Protein AF-A0A3M0XKC3-F1 (afdb_monomer)

Structure (mmCIF, N/CA/C/O backbone):
data_AF-A0A3M0XKC3-F1
#
_entry.id   AF-A0A3M0XKC3-F1
#
loop_
_atom_site.group_PDB
_atom_site.id
_atom_site.type_symbol
_atom_site.label_atom_id
_atom_site.label_alt_id
_atom_site.label_comp_id
_atom_site.label_asym_id
_atom_site.label_entity_id
_atom_site.label_seq_id
_atom_site.pdbx_PDB_ins_code
_atom_site.Cartn_x
_atom_site.Cartn_y
_atom_site.Cartn_z
_atom_site.occupancy
_atom_site.B_iso_or_equiv
_atom_site.auth_seq_id
_atom_site.auth_comp_id
_atom_site.auth_asym_id
_atom_site.auth_atom_id
_atom_site.pdbx_PDB_model_num
ATOM 1 N N . MET A 1 1 ? 33.170 33.808 -5.091 1.00 49.06 1 MET A N 1
ATOM 2 C CA . MET A 1 1 ? 32.191 34.792 -5.600 1.00 49.06 1 MET A CA 1
ATOM 3 C C . MET A 1 1 ? 30.947 34.705 -4.723 1.00 49.06 1 MET A C 1
ATOM 5 O O . MET A 1 1 ? 30.480 33.589 -4.529 1.00 49.06 1 MET A O 1
ATOM 9 N N . PRO A 1 2 ? 30.489 35.807 -4.107 1.00 48.56 2 PRO A N 1
ATOM 10 C CA . PRO A 1 2 ? 29.349 35.804 -3.191 1.00 48.56 2 PRO A CA 1
ATOM 11 C C . PRO A 1 2 ? 28.012 35.839 -3.945 1.00 48.56 2 PRO A C 1
ATOM 13 O O . PRO A 1 2 ? 27.842 36.618 -4.882 1.00 48.56 2 PRO A O 1
ATOM 16 N N . TYR A 1 3 ? 27.069 35.004 -3.508 1.00 40.38 3 TYR A N 1
ATOM 17 C CA . TYR A 1 3 ? 25.675 35.021 -3.946 1.00 40.38 3 TYR A CA 1
ATOM 18 C C . TYR A 1 3 ? 24.959 36.226 -3.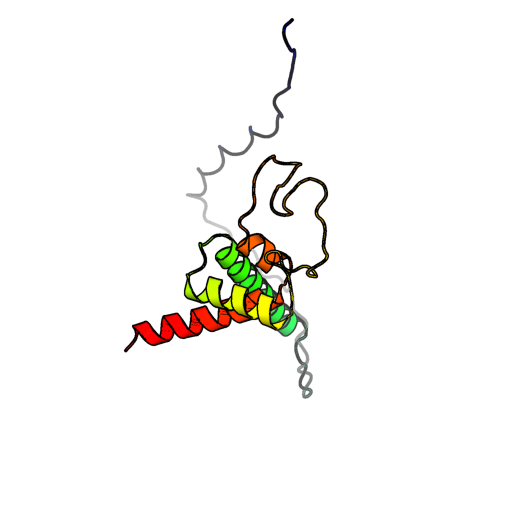322 1.00 40.38 3 TYR A C 1
ATOM 20 O O . TYR A 1 3 ? 24.937 36.390 -2.102 1.00 40.38 3 TYR A O 1
ATOM 28 N N . GLN A 1 4 ? 24.390 37.074 -4.175 1.00 47.56 4 GLN A N 1
ATOM 29 C CA . GLN A 1 4 ? 23.471 38.136 -3.790 1.00 47.56 4 GLN A CA 1
ATOM 30 C C . GLN A 1 4 ? 22.040 37.594 -3.662 1.00 47.56 4 GLN A C 1
ATOM 32 O O . GLN A 1 4 ? 21.591 36.829 -4.508 1.00 47.56 4 GLN A O 1
ATOM 37 N N . GLY A 1 5 ? 21.329 38.089 -2.645 1.00 47.59 5 GLY A N 1
ATOM 38 C CA . GLY A 1 5 ? 19.939 38.544 -2.756 1.00 47.59 5 GLY A CA 1
ATOM 39 C C . GLY A 1 5 ? 18.835 37.499 -2.937 1.00 47.59 5 GLY A C 1
ATOM 40 O O . GLY A 1 5 ? 18.487 37.145 -4.056 1.00 47.59 5 GLY A O 1
ATOM 41 N N . GLY A 1 6 ? 18.158 37.162 -1.837 1.00 46.28 6 GLY A N 1
ATOM 42 C CA . GLY A 1 6 ? 16.770 36.695 -1.838 1.00 46.28 6 GLY A CA 1
ATOM 43 C C . GLY A 1 6 ? 15.966 37.536 -0.848 1.00 46.28 6 GLY A C 1
ATOM 44 O O . GLY A 1 6 ? 16.225 37.493 0.352 1.00 46.28 6 GLY A O 1
ATOM 45 N N . GLN A 1 7 ? 15.060 38.367 -1.364 1.00 50.44 7 GLN A N 1
ATOM 46 C CA . GLN A 1 7 ? 14.208 39.268 -0.592 1.00 50.44 7 GLN A CA 1
ATOM 47 C C . GLN A 1 7 ? 13.238 38.516 0.328 1.00 50.44 7 GLN A C 1
ATOM 49 O O . GLN A 1 7 ? 12.611 37.539 -0.072 1.00 50.44 7 GLN A O 1
ATOM 54 N N . LEU A 1 8 ? 13.075 39.031 1.551 1.00 48.69 8 LEU A N 1
ATOM 55 C CA . LEU A 1 8 ? 12.012 38.643 2.474 1.00 48.69 8 LEU A CA 1
ATOM 56 C C . LEU A 1 8 ? 10.646 39.137 1.970 1.00 48.69 8 LEU A C 1
ATOM 58 O O . LEU A 1 8 ? 10.464 40.324 1.698 1.00 48.69 8 LEU A O 1
ATOM 62 N N . ASN A 1 9 ? 9.668 38.233 1.948 1.00 50.44 9 ASN A N 1
ATOM 63 C CA . ASN A 1 9 ? 8.273 38.524 1.621 1.00 50.44 9 ASN A CA 1
ATOM 64 C C . ASN A 1 9 ? 7.605 39.404 2.711 1.00 50.44 9 ASN A C 1
ATOM 66 O O . ASN A 1 9 ? 7.707 39.084 3.898 1.00 50.44 9 ASN A O 1
ATOM 70 N N . PRO A 1 10 ? 6.864 40.473 2.354 1.00 52.88 10 PRO A N 1
ATOM 71 C CA . PRO A 1 10 ? 6.340 41.469 3.302 1.00 52.88 10 PRO A CA 1
ATOM 72 C C . PRO A 1 10 ? 5.029 41.097 4.034 1.00 52.88 10 PRO A C 1
ATOM 74 O O . PRO A 1 10 ? 4.426 41.955 4.672 1.00 52.88 10 PRO A O 1
ATOM 77 N N . TRP A 1 11 ? 4.578 39.840 4.006 1.00 46.38 11 TRP A N 1
ATOM 78 C CA . TRP A 1 11 ? 3.239 39.452 4.495 1.00 46.38 11 TRP A CA 1
ATOM 79 C C . TRP A 1 11 ? 3.155 38.954 5.957 1.00 46.38 11 TRP A C 1
ATOM 81 O O . TRP A 1 11 ? 2.081 38.565 6.402 1.00 46.38 11 TRP A O 1
ATOM 91 N N . ILE A 1 12 ? 4.235 39.007 6.751 1.00 52.91 12 ILE A N 1
ATOM 92 C CA . ILE A 1 12 ? 4.269 38.441 8.128 1.00 52.91 12 ILE A CA 1
ATOM 93 C C . ILE A 1 12 ? 4.097 39.504 9.244 1.00 52.91 12 ILE A C 1
ATOM 95 O O . ILE A 1 12 ? 4.312 39.236 10.419 1.00 52.91 12 ILE A O 1
ATOM 99 N N . LYS A 1 13 ? 3.660 40.735 8.945 1.00 43.75 13 LYS A N 1
ATOM 100 C CA . LYS A 1 13 ? 3.562 41.811 9.967 1.00 43.75 13 LYS A CA 1
ATOM 101 C C . LYS A 1 13 ? 2.152 42.130 10.490 1.00 43.75 13 LYS A C 1
ATOM 103 O O . LYS A 1 13 ? 1.965 43.177 1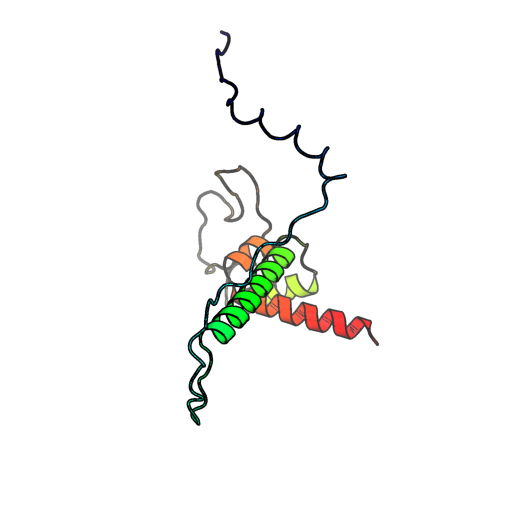1.098 1.00 43.75 13 LYS A O 1
ATOM 108 N N . GLY A 1 14 ? 1.164 41.256 10.289 1.00 45.75 14 GLY A N 1
ATOM 109 C CA . GLY A 1 14 ? -0.250 41.605 10.505 1.00 45.75 14 GLY A CA 1
ATOM 110 C C . GLY A 1 14 ? -1.034 40.864 11.593 1.00 45.75 14 GLY A C 1
ATOM 111 O O . GLY A 1 14 ? -2.249 41.011 11.602 1.00 45.75 14 GLY A O 1
ATOM 112 N N . LEU A 1 15 ? -0.424 40.054 12.471 1.00 47.78 15 LEU A N 1
ATOM 113 C CA . LEU A 1 15 ? -1.199 39.150 13.345 1.00 47.78 15 LEU A CA 1
ATOM 114 C C . LEU A 1 15 ? -0.748 39.107 14.818 1.00 47.78 15 LEU A C 1
ATOM 116 O O . LEU A 1 15 ? -0.603 38.026 15.379 1.00 47.78 15 LEU A O 1
ATOM 120 N N . VAL A 1 16 ? -0.502 40.257 15.461 1.00 50.56 16 VAL A N 1
ATOM 121 C CA . VAL A 1 16 ? -0.139 40.282 16.904 1.00 50.56 16 VAL A CA 1
ATOM 122 C C . VAL A 1 16 ? -0.898 41.320 17.749 1.00 50.56 16 VAL A C 1
ATOM 124 O O . VAL A 1 16 ? -0.733 41.350 18.961 1.00 50.56 16 VAL A O 1
ATOM 127 N N . ILE A 1 17 ? -1.802 42.140 17.207 1.00 52.59 17 ILE A N 1
ATOM 128 C CA . ILE A 1 17 ? -2.500 43.141 18.041 1.00 52.59 17 ILE A CA 1
ATOM 129 C C . ILE A 1 17 ? -3.985 43.177 17.707 1.00 52.59 17 ILE A C 1
ATOM 131 O O . ILE A 1 17 ? -4.420 44.068 16.999 1.00 52.59 17 ILE A O 1
ATOM 135 N N . PHE A 1 18 ? -4.764 42.206 18.191 1.00 44.47 18 PHE A N 1
ATOM 136 C CA . PHE A 1 18 ? -6.218 42.370 18.363 1.00 44.47 18 PHE A CA 1
ATOM 137 C C . PHE A 1 18 ? -6.782 41.287 19.300 1.00 44.47 18 PHE A C 1
ATOM 139 O O . PHE A 1 18 ? -7.687 40.537 18.956 1.00 44.47 18 PHE A O 1
ATOM 146 N N . ASN A 1 19 ? -6.201 41.149 20.495 1.00 43.81 19 ASN A N 1
ATOM 147 C CA . ASN A 1 19 ? -6.759 40.278 21.539 1.00 43.81 19 ASN A CA 1
ATOM 148 C C . ASN A 1 19 ? -6.738 40.954 22.918 1.00 43.81 19 ASN A C 1
ATOM 150 O O . ASN A 1 19 ? -6.386 40.357 23.930 1.00 43.81 19 ASN A O 1
ATOM 154 N N . LEU A 1 20 ? -7.069 42.250 22.938 1.00 49.50 20 LEU A N 1
ATOM 155 C CA . LEU A 1 20 ? -7.197 43.025 24.167 1.00 49.50 20 LEU A CA 1
ATOM 156 C C . LEU A 1 20 ? -8.103 44.247 23.944 1.00 49.50 20 LEU A C 1
ATOM 158 O O . LEU A 1 20 ? -7.596 45.327 23.678 1.00 49.50 20 LEU A O 1
ATOM 162 N N . MET A 1 21 ? -9.426 44.055 23.999 1.00 48.75 21 MET A N 1
ATOM 163 C CA . MET A 1 21 ? -10.452 45.048 24.400 1.00 48.75 21 MET A CA 1
ATOM 164 C C . MET A 1 21 ? -11.832 44.667 23.843 1.00 48.75 21 MET A C 1
ATOM 166 O O . MET A 1 21 ? -12.306 45.273 22.892 1.00 48.75 21 MET A O 1
ATOM 170 N N . ILE A 1 22 ? -12.512 43.696 24.457 1.00 51.81 22 ILE A N 1
ATOM 171 C CA . ILE A 1 22 ? -13.987 43.691 24.506 1.00 51.81 22 ILE A CA 1
ATOM 172 C C . ILE A 1 22 ? -14.389 43.225 25.910 1.00 51.81 22 ILE A C 1
ATOM 174 O O . ILE A 1 22 ? -14.864 42.116 26.127 1.00 51.81 22 ILE A O 1
ATOM 178 N N . ILE A 1 23 ? -14.122 44.077 26.896 1.00 51.88 23 ILE A N 1
ATOM 179 C CA . ILE A 1 23 ? -14.830 44.078 28.175 1.00 51.88 23 ILE A CA 1
ATOM 180 C C . ILE A 1 23 ? -15.239 45.535 28.381 1.00 51.88 23 ILE A C 1
ATOM 182 O O . ILE A 1 23 ? -14.399 46.421 28.238 1.00 51.88 23 ILE A O 1
ATOM 186 N N . LEU A 1 24 ? -16.509 45.740 28.740 1.00 50.97 24 LEU A N 1
ATOM 187 C CA . LEU A 1 24 ? -17.197 47.011 29.017 1.00 50.97 24 LEU A CA 1
ATOM 188 C C . LEU A 1 24 ? -17.841 47.685 27.794 1.00 50.97 24 LEU A C 1
ATOM 190 O O . LEU A 1 24 ? -17.212 48.439 27.061 1.00 50.97 24 LEU A O 1
ATOM 194 N N . GLY A 1 25 ? -19.146 47.463 27.630 1.00 46.31 25 GLY A N 1
ATOM 195 C CA . GLY A 1 25 ? -19.961 48.209 26.673 1.00 46.31 25 GLY A CA 1
ATOM 196 C C . GLY A 1 25 ? -21.340 47.598 26.474 1.00 46.31 25 GLY A C 1
ATOM 197 O O . GLY A 1 25 ? -21.628 47.060 25.413 1.00 46.31 25 GLY A O 1
ATOM 198 N N . GLY A 1 26 ? -22.173 47.625 27.513 1.00 41.78 26 GLY A N 1
ATOM 199 C CA . GLY A 1 26 ? -23.595 47.336 27.363 1.00 41.78 26 GLY A CA 1
ATOM 200 C C . GLY A 1 26 ? -24.356 48.461 26.649 1.00 41.78 26 GLY A C 1
ATOM 201 O O . GLY A 1 26 ? -23.851 49.573 26.506 1.00 41.78 26 GLY A O 1
ATOM 202 N N . CYS A 1 27 ? -25.622 48.143 26.361 1.00 40.66 27 CYS A N 1
ATOM 203 C CA . CYS A 1 27 ? -26.766 49.012 26.045 1.00 40.66 27 CYS A CA 1
ATOM 204 C C . CYS A 1 27 ? -27.176 49.156 24.561 1.00 40.66 27 CYS A C 1
ATOM 206 O O . CYS A 1 27 ? -26.378 49.531 23.709 1.00 40.66 27 CYS A O 1
ATOM 208 N N . GLY A 1 28 ? -28.477 48.928 24.308 1.00 39.72 28 GLY A N 1
ATOM 209 C CA . GLY A 1 28 ? -29.217 49.284 23.085 1.00 39.72 28 GLY A CA 1
ATOM 210 C C . GLY A 1 28 ? -29.595 48.075 22.223 1.00 39.72 28 GLY A C 1
ATOM 211 O O . GLY A 1 28 ? -28.828 47.665 21.368 1.00 39.72 28 GLY A O 1
ATOM 212 N N . PHE A 1 29 ? -30.702 47.369 22.478 1.00 59.25 29 PHE A N 1
ATOM 213 C CA . PHE A 1 29 ? -32.054 47.745 22.030 1.00 59.25 29 PHE A CA 1
ATOM 214 C C . PHE A 1 29 ? -32.071 48.242 20.577 1.00 59.25 29 PHE A C 1
ATOM 216 O O . PHE A 1 29 ? -31.848 49.426 20.343 1.00 59.25 29 PHE A O 1
ATOM 223 N N . LEU A 1 30 ? -32.381 47.364 19.613 1.00 39.03 30 LEU A N 1
ATOM 224 C CA . LEU A 1 30 ? -32.913 47.806 18.324 1.00 39.03 30 LEU A CA 1
ATOM 225 C C . LEU A 1 30 ? -33.781 46.734 17.638 1.00 39.03 30 LEU A C 1
ATOM 227 O O . LEU A 1 30 ? -33.290 45.803 17.014 1.00 39.03 30 LEU A O 1
ATOM 231 N N . SER A 1 31 ? -35.090 46.943 17.791 1.00 41.59 31 SER A N 1
ATOM 232 C CA . SER A 1 31 ? -36.183 46.730 16.834 1.00 41.59 31 SER A CA 1
ATOM 233 C C . SER A 1 31 ? -36.177 45.470 15.958 1.00 41.59 31 SER A C 1
ATOM 235 O O . SER A 1 31 ? -35.600 45.438 14.872 1.00 41.59 31 SER A O 1
ATOM 237 N N . GLU A 1 32 ? -37.029 44.523 16.352 1.00 52.25 32 GLU A N 1
ATOM 238 C CA . GLU A 1 32 ? -37.728 43.612 15.445 1.00 52.25 32 GLU A CA 1
ATOM 239 C C . GLU A 1 32 ? -38.480 44.442 14.393 1.00 52.25 32 GLU A C 1
ATOM 241 O O . GLU A 1 32 ? -39.331 45.268 14.725 1.00 52.25 32 GLU A O 1
ATOM 246 N N . LYS A 1 33 ? -38.130 44.271 13.120 1.00 42.88 33 LYS A N 1
ATOM 247 C CA . LYS A 1 33 ? -39.006 44.596 11.993 1.00 42.88 33 LYS A CA 1
ATOM 248 C C . LYS A 1 33 ? -38.938 43.444 11.005 1.00 42.88 33 LYS A C 1
ATOM 250 O O . LYS A 1 33 ? -38.036 43.365 10.179 1.00 42.88 33 LYS A O 1
ATOM 255 N N . ASP A 1 34 ? -39.880 42.529 11.189 1.00 49.81 34 ASP A N 1
ATOM 256 C CA . ASP A 1 34 ? -40.653 41.857 10.147 1.00 49.81 34 ASP A CA 1
ATOM 257 C C . ASP A 1 34 ? -39.889 41.378 8.906 1.00 49.81 34 ASP A C 1
ATOM 259 O O . ASP A 1 34 ? -40.195 41.767 7.779 1.00 49.81 34 ASP A O 1
ATOM 263 N N . PHE A 1 35 ? -38.967 40.431 9.085 1.00 39.72 35 PHE A N 1
ATOM 264 C CA . PHE A 1 35 ? -38.693 39.467 8.019 1.00 39.7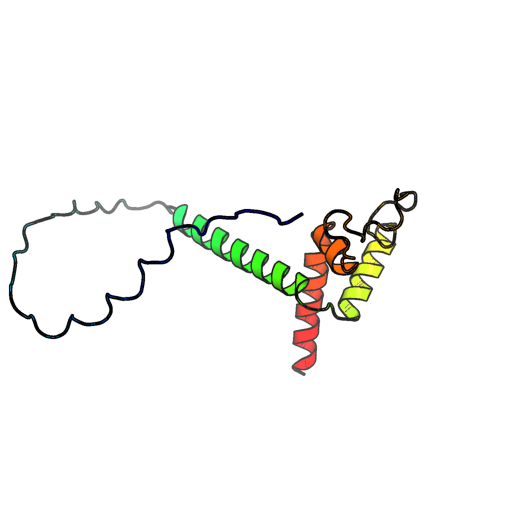2 35 PHE A CA 1
ATOM 265 C C . PHE A 1 35 ? -39.666 38.298 8.181 1.00 39.72 35 PHE A C 1
ATOM 267 O O . PHE A 1 35 ? -39.364 37.279 8.803 1.00 39.72 35 PHE A O 1
ATOM 274 N N . THR A 1 36 ? -40.889 38.481 7.681 1.00 46.75 36 THR A N 1
ATOM 275 C CA . THR A 1 36 ? -41.865 37.394 7.603 1.00 46.75 36 THR A CA 1
ATOM 276 C C . THR A 1 36 ? -41.384 36.393 6.556 1.00 46.75 36 THR A C 1
ATOM 278 O O . THR A 1 36 ? -41.530 36.588 5.351 1.00 46.75 36 THR A O 1
ATOM 281 N N . LEU A 1 37 ? -40.772 35.308 7.033 1.00 43.38 37 LEU A N 1
ATOM 282 C CA . LEU A 1 37 ? -40.549 34.113 6.229 1.00 43.38 37 LEU A CA 1
ATOM 283 C C . LEU A 1 37 ? -41.910 33.662 5.677 1.00 43.38 37 LEU A C 1
ATOM 285 O O . LEU A 1 37 ? -42.856 33.514 6.462 1.00 43.38 37 LEU A O 1
ATOM 289 N N . PRO A 1 38 ? -42.058 33.455 4.357 1.00 45.44 38 PRO A N 1
ATOM 290 C CA . PRO A 1 38 ? -43.270 32.856 3.835 1.00 45.44 38 PRO A CA 1
ATOM 291 C C . PRO A 1 38 ? -43.421 31.481 4.481 1.00 45.44 38 PRO A C 1
ATOM 293 O O . PRO A 1 38 ? -42.555 30.619 4.355 1.00 45.44 38 PRO A O 1
ATOM 296 N N . LYS A 1 39 ? -44.525 31.326 5.215 1.00 43.97 39 LYS A N 1
ATOM 297 C CA . LYS A 1 39 ? -44.951 30.096 5.879 1.00 43.97 39 LYS A CA 1
ATOM 298 C C . LYS A 1 39 ? -44.866 28.957 4.863 1.00 43.97 39 LYS A C 1
ATOM 300 O O . LYS A 1 39 ? -45.620 28.961 3.885 1.00 43.97 39 LYS A O 1
ATOM 305 N N . GLU A 1 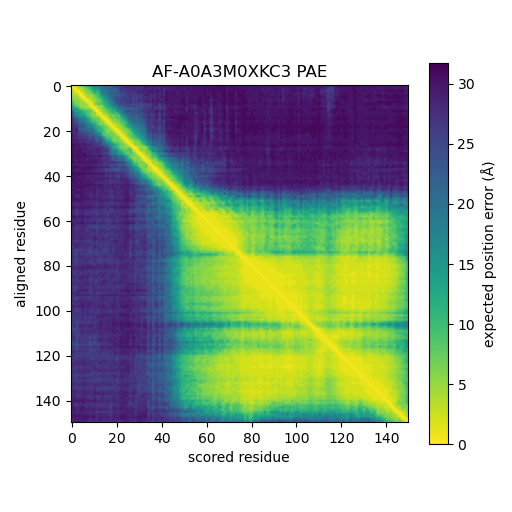40 ? -43.916 28.045 5.068 1.00 52.31 40 GLU A N 1
ATOM 306 C CA . GLU A 1 40 ? -43.787 26.837 4.261 1.00 52.31 40 GLU A CA 1
ATOM 307 C C . GLU A 1 40 ? -45.151 26.154 4.240 1.00 52.31 40 GLU A C 1
ATOM 309 O O . GLU A 1 40 ? -45.728 25.804 5.271 1.00 52.31 40 GLU A O 1
ATOM 314 N N . LYS A 1 41 ? -45.724 26.067 3.042 1.00 45.44 41 LYS A N 1
ATOM 315 C CA . LYS A 1 41 ? -46.914 25.266 2.814 1.00 45.44 41 LYS A CA 1
ATOM 316 C C . LYS A 1 41 ? -46.455 23.827 2.980 1.00 45.44 41 LYS A C 1
ATOM 318 O O . LYS A 1 41 ? -45.613 23.377 2.206 1.00 45.44 41 LYS A O 1
ATOM 323 N N . GLU A 1 42 ? -46.984 23.149 3.992 1.00 55.72 42 GLU A N 1
ATOM 324 C CA . GLU A 1 42 ? -46.812 21.714 4.174 1.00 55.72 42 GLU A CA 1
ATOM 325 C C . GLU A 1 42 ? -47.279 21.002 2.903 1.00 55.72 42 GLU A C 1
ATOM 327 O O . GLU A 1 42 ? -48.476 20.851 2.645 1.00 55.72 42 GLU A O 1
ATOM 332 N N . LEU A 1 43 ? -46.317 20.615 2.066 1.00 49.41 43 LEU A N 1
ATOM 333 C CA . LEU A 1 43 ? -46.569 19.754 0.928 1.00 49.41 43 LEU A CA 1
ATOM 334 C C . LEU A 1 43 ? -46.460 18.316 1.426 1.00 49.41 43 LEU A C 1
ATOM 336 O O . LEU A 1 43 ? -45.390 17.723 1.528 1.00 49.41 43 LEU A O 1
ATOM 340 N N . SER A 1 44 ? -47.629 17.821 1.812 1.00 53.84 44 SER A N 1
ATOM 341 C CA . SER A 1 44 ? -47.954 16.427 2.062 1.00 53.84 44 SER A CA 1
ATOM 342 C C . SER A 1 44 ? -47.357 15.494 1.005 1.00 53.84 44 SER A C 1
ATOM 344 O O . SER A 1 44 ? -47.670 15.627 -0.174 1.00 53.84 44 SER A O 1
ATOM 346 N N . GLY A 1 45 ? -46.639 14.475 1.481 1.00 52.69 45 GLY A N 1
ATOM 347 C CA . GLY A 1 45 ? -46.646 13.141 0.885 1.00 52.69 45 GLY A CA 1
ATOM 348 C C . GLY A 1 45 ? -45.878 12.980 -0.416 1.00 52.69 45 GLY A C 1
ATOM 349 O O . GLY A 1 45 ? -46.493 12.804 -1.451 1.00 52.69 45 GLY A O 1
ATOM 350 N N . ASP A 1 46 ? -44.552 12.946 -0.323 1.00 55.41 46 ASP A N 1
ATOM 351 C CA . ASP A 1 46 ? -43.722 11.955 -1.010 1.00 55.41 46 ASP A CA 1
ATOM 352 C C . ASP A 1 46 ? -42.385 11.873 -0.265 1.00 55.41 46 ASP A C 1
ATOM 354 O O . ASP A 1 46 ? -41.915 12.855 0.308 1.00 55.41 46 ASP A O 1
ATOM 358 N N . ASN A 1 47 ? -41.792 10.684 -0.190 1.00 57.31 47 ASN A N 1
ATOM 359 C CA . ASN A 1 47 ? -40.516 10.427 0.479 1.00 57.31 47 ASN A CA 1
ATOM 360 C C . ASN A 1 47 ? -39.378 11.160 -0.263 1.00 57.31 47 ASN A C 1
ATOM 362 O O . ASN A 1 47 ? -38.669 10.561 -1.074 1.00 57.31 47 ASN A O 1
ATOM 366 N N . ILE A 1 48 ? -39.232 12.471 -0.038 1.00 56.19 48 ILE A N 1
ATOM 367 C CA . ILE A 1 48 ? -38.153 13.281 -0.606 1.00 56.19 48 ILE A CA 1
ATOM 368 C C . ILE A 1 48 ? -36.865 12.868 0.100 1.00 56.19 48 ILE A C 1
ATOM 370 O O . ILE A 1 48 ? -36.472 13.404 1.135 1.00 56.19 48 ILE A O 1
ATOM 374 N N . ARG A 1 49 ? -36.203 11.876 -0.488 1.00 60.94 49 ARG A N 1
ATOM 375 C CA . ARG A 1 49 ? -34.822 11.507 -0.207 1.00 60.94 49 ARG A CA 1
ATOM 376 C C . ARG A 1 49 ? -33.983 12.782 -0.309 1.00 60.94 49 ARG A C 1
ATOM 378 O O . ARG A 1 49 ? -33.847 13.316 -1.402 1.00 60.94 49 ARG A O 1
ATOM 385 N N . ASN A 1 50 ? -33.501 13.326 0.812 1.00 69.94 50 ASN A N 1
ATOM 386 C CA . ASN A 1 50 ? -32.769 14.593 0.809 1.00 69.94 50 ASN A CA 1
ATOM 387 C C . ASN A 1 50 ? -31.379 14.374 0.175 1.00 69.94 50 ASN A C 1
ATOM 389 O O . ASN A 1 50 ? -30.489 13.833 0.842 1.00 69.94 50 ASN A O 1
ATOM 393 N N . PRO A 1 51 ? -31.144 14.820 -1.076 1.00 65.38 51 PRO A N 1
ATOM 394 C CA . PRO A 1 51 ? -29.895 14.544 -1.782 1.00 65.38 51 PRO A CA 1
ATOM 395 C C . PRO A 1 51 ? -28.700 15.272 -1.147 1.00 65.38 51 PRO A C 1
ATOM 397 O O . PRO A 1 51 ? -27.549 14.911 -1.386 1.00 65.38 51 PRO A O 1
ATOM 400 N N . PHE A 1 52 ? -28.952 16.292 -0.321 1.00 63.41 52 PHE A N 1
ATOM 401 C CA . PHE A 1 52 ? -27.923 17.019 0.414 1.00 63.41 52 PHE A CA 1
ATOM 402 C C . PHE A 1 52 ? -27.483 16.274 1.684 1.00 63.41 52 PHE A C 1
ATOM 404 O O . PHE A 1 52 ? -26.290 16.236 1.996 1.00 63.41 52 PHE A O 1
ATOM 411 N N . ALA A 1 53 ? -28.414 15.617 2.383 1.00 69.44 53 ALA A N 1
ATOM 412 C CA . ALA A 1 53 ? -28.091 14.783 3.541 1.00 69.44 53 ALA A CA 1
ATOM 413 C C . ALA A 1 53 ? -27.266 13.551 3.127 1.00 69.44 53 ALA A C 1
ATOM 415 O O . ALA A 1 53 ? -26.243 13.260 3.748 1.00 69.44 53 ALA A O 1
ATOM 416 N N . GLU A 1 54 ? -27.646 12.884 2.032 1.00 69.31 54 GLU A N 1
ATOM 417 C CA . GLU A 1 54 ? -26.898 11.736 1.498 1.00 69.31 54 GLU A CA 1
ATOM 418 C C . GLU A 1 54 ? -25.496 12.137 1.016 1.00 69.31 54 GLU A C 1
ATOM 420 O O . GLU A 1 54 ? -24.515 11.481 1.369 1.00 69.31 54 GLU A O 1
ATOM 425 N N . ARG A 1 55 ? -25.370 13.275 0.316 1.00 75.50 55 ARG A N 1
ATOM 426 C CA . ARG A 1 55 ? -24.070 13.820 -0.113 1.00 75.50 55 ARG A CA 1
ATOM 427 C C . ARG A 1 55 ? -23.148 14.124 1.070 1.00 75.50 55 ARG A C 1
ATOM 429 O O . ARG A 1 55 ? -21.943 13.897 0.985 1.00 75.50 55 ARG A O 1
ATOM 436 N N . THR A 1 56 ? -23.706 14.614 2.177 1.00 78.69 56 THR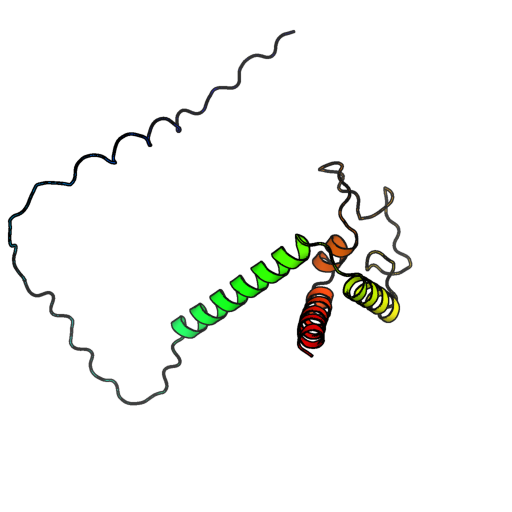 A N 1
ATOM 437 C CA . THR A 1 56 ? -22.934 14.924 3.390 1.00 78.69 56 THR A CA 1
ATOM 438 C C . THR A 1 56 ? -22.434 13.650 4.071 1.00 78.69 56 THR A C 1
ATOM 440 O O . THR A 1 56 ? -21.265 13.573 4.448 1.00 78.69 56 THR A O 1
ATOM 443 N N . GLN A 1 57 ? -23.284 12.626 4.184 1.00 83.25 57 GLN A N 1
ATOM 444 C CA . GLN A 1 57 ? -22.896 11.340 4.770 1.00 83.25 57 GLN A CA 1
ATOM 445 C C . GLN A 1 57 ? -21.839 10.619 3.928 1.00 83.25 57 GLN A C 1
ATOM 447 O O . GLN A 1 57 ? -20.870 10.089 4.471 1.00 83.25 57 GLN A O 1
ATOM 452 N N . GLU A 1 58 ? -21.993 10.612 2.604 1.00 87.62 58 GLU A N 1
ATOM 453 C CA . GLU A 1 58 ? -21.015 10.007 1.702 1.00 87.62 58 GLU A CA 1
ATOM 454 C C . GLU A 1 58 ? -19.662 10.722 1.776 1.00 87.62 58 GLU A C 1
ATOM 456 O O . GLU A 1 58 ? -18.623 10.070 1.885 1.00 87.62 58 GLU A O 1
ATOM 461 N N . PHE A 1 59 ? -19.668 12.057 1.787 1.00 87.00 59 PHE A N 1
ATOM 462 C CA . PHE A 1 59 ? -18.450 12.842 1.950 1.00 87.00 59 PHE A CA 1
ATOM 463 C C . PHE A 1 59 ? -17.726 12.488 3.255 1.00 87.00 59 PHE A C 1
ATOM 465 O O . PHE A 1 59 ? -16.534 12.195 3.227 1.00 87.00 59 PHE A O 1
ATOM 472 N N . GLN A 1 60 ? -18.443 12.434 4.381 1.00 87.19 60 GLN A N 1
ATOM 473 C CA . GLN A 1 60 ? -17.861 12.066 5.676 1.00 87.19 60 GLN A CA 1
ATOM 474 C C . GLN A 1 60 ? -17.251 10.659 5.667 1.00 87.19 60 GLN A C 1
ATOM 476 O O . GLN A 1 60 ? -16.135 10.479 6.154 1.00 87.19 60 GLN A O 1
ATOM 481 N N . ARG A 1 61 ? -17.936 9.673 5.071 1.00 86.31 61 ARG A N 1
ATOM 482 C CA . ARG A 1 61 ? -17.410 8.303 4.936 1.00 86.31 61 ARG A CA 1
ATOM 483 C C . ARG A 1 61 ? -16.122 8.270 4.124 1.00 86.31 61 ARG A C 1
ATOM 485 O O . ARG A 1 61 ? -15.150 7.669 4.568 1.00 86.31 61 ARG A O 1
ATOM 492 N N . ARG A 1 62 ? -16.090 8.966 2.985 1.00 85.75 62 ARG A N 1
ATOM 493 C CA . ARG A 1 62 ? -14.887 9.062 2.144 1.00 85.75 62 ARG A CA 1
ATOM 494 C C . ARG A 1 62 ? -13.728 9.726 2.885 1.00 85.75 62 ARG A C 1
ATOM 496 O O . ARG A 1 62 ? -12.611 9.231 2.819 1.00 85.75 62 ARG A O 1
ATOM 503 N N . GLN A 1 63 ? -13.982 10.806 3.628 1.00 87.62 63 GLN A N 1
ATOM 504 C CA . GLN A 1 63 ? -12.945 11.455 4.442 1.00 87.62 63 GLN A CA 1
ATOM 505 C C . GLN A 1 63 ? -12.394 10.511 5.521 1.00 87.62 63 GLN A C 1
ATOM 507 O O . GLN A 1 63 ? -11.188 10.469 5.758 1.00 87.62 63 GLN A O 1
ATOM 512 N N . GLN A 1 64 ? -13.261 9.718 6.153 1.00 88.50 64 GLN A N 1
ATOM 513 C CA . GLN A 1 64 ? -12.841 8.725 7.139 1.00 88.50 64 GLN A CA 1
ATOM 514 C C . GLN A 1 64 ? -12.015 7.593 6.512 1.00 88.50 64 GLN A C 1
ATOM 516 O O . GLN A 1 64 ? -11.043 7.142 7.116 1.00 88.50 64 GLN A O 1
ATOM 521 N N . GLU A 1 65 ? -12.384 7.141 5.315 1.00 84.25 65 GLU A N 1
ATOM 522 C CA . GLU A 1 65 ? -11.647 6.123 4.567 1.00 84.25 65 GLU A CA 1
ATOM 523 C C . GLU A 1 65 ? -10.254 6.620 4.175 1.00 84.25 65 GLU A C 1
ATOM 525 O O . GLU A 1 65 ? -9.271 5.960 4.499 1.00 84.25 65 GLU A O 1
ATOM 530 N N . ILE A 1 66 ? -10.153 7.825 3.601 1.00 84.62 66 ILE A N 1
ATOM 531 C CA . ILE A 1 66 ? -8.870 8.458 3.256 1.00 84.62 66 ILE A CA 1
ATOM 532 C C . ILE A 1 66 ? -7.962 8.526 4.482 1.00 84.62 66 ILE A C 1
ATOM 534 O O . ILE A 1 66 ? -6.814 8.094 4.420 1.00 84.62 66 ILE A O 1
ATOM 538 N N . LYS A 1 67 ? -8.490 8.992 5.619 1.00 87.56 67 LYS A N 1
ATOM 539 C CA . LYS A 1 67 ? -7.717 9.076 6.859 1.00 87.56 67 LYS A CA 1
ATOM 540 C C . LYS A 1 67 ? -7.187 7.709 7.307 1.00 87.56 67 LYS A C 1
ATOM 542 O O . LYS A 1 67 ? -6.033 7.609 7.699 1.00 87.56 67 LYS A O 1
ATOM 547 N N . ARG A 1 68 ? -7.998 6.649 7.222 1.00 82.75 68 ARG A N 1
ATOM 548 C CA . ARG A 1 68 ? -7.550 5.289 7.569 1.00 82.75 68 ARG A CA 1
ATOM 549 C C . ARG A 1 68 ? -6.442 4.796 6.647 1.00 82.75 68 ARG A C 1
ATOM 551 O O . ARG A 1 68 ? -5.499 4.181 7.126 1.00 82.75 68 ARG A O 1
ATOM 558 N N . VAL A 1 69 ? -6.538 5.073 5.348 1.00 80.94 69 VAL A N 1
ATOM 559 C CA . VAL A 1 69 ? -5.478 4.724 4.392 1.00 80.94 69 VAL A CA 1
ATOM 560 C C . VAL A 1 69 ? -4.199 5.502 4.688 1.00 80.94 69 VAL A C 1
ATOM 562 O O . VAL A 1 69 ? -3.119 4.921 4.674 1.00 80.94 69 VAL A O 1
ATOM 565 N N . GLU A 1 70 ? -4.302 6.791 5.014 1.00 83.12 70 GLU A N 1
ATOM 566 C CA . GLU A 1 70 ? -3.145 7.580 5.441 1.00 83.12 70 GLU A CA 1
ATOM 567 C C . GLU A 1 70 ? -2.504 7.031 6.714 1.00 83.12 70 GLU A C 1
ATOM 569 O O . GLU A 1 70 ? -1.280 6.958 6.793 1.00 83.12 70 GLU A O 1
ATOM 574 N N . ASP A 1 71 ? -3.308 6.635 7.700 1.00 84.12 71 ASP A N 1
ATOM 575 C CA . ASP A 1 71 ? -2.806 6.056 8.944 1.00 84.12 71 ASP A CA 1
ATOM 576 C C . ASP A 1 71 ? -2.107 4.709 8.678 1.00 84.12 71 ASP A C 1
ATOM 578 O O . ASP A 1 71 ? -1.047 4.449 9.246 1.00 84.12 71 ASP A O 1
ATOM 582 N N . LEU A 1 72 ? -2.626 3.886 7.758 1.00 79.25 72 LEU A N 1
ATOM 583 C CA . LEU A 1 72 ? -1.961 2.653 7.311 1.00 79.25 72 LEU A CA 1
ATOM 584 C C . LEU A 1 72 ? -0.635 2.912 6.584 1.00 79.25 72 LEU A C 1
ATOM 586 O O . LEU A 1 72 ? 0.274 2.101 6.688 1.00 79.25 72 LEU A O 1
ATOM 590 N N . LEU A 1 73 ? -0.525 4.017 5.844 1.00 79.81 73 LEU A N 1
ATOM 591 C CA . LEU A 1 73 ? 0.703 4.407 5.142 1.00 79.81 73 LEU A CA 1
ATOM 592 C C . LEU A 1 73 ? 1.723 5.111 6.049 1.00 79.81 73 LEU A C 1
ATOM 594 O O . LEU A 1 73 ? 2.876 5.277 5.659 1.00 79.81 73 LEU A O 1
ATOM 598 N N . LYS A 1 74 ? 1.304 5.600 7.219 1.00 81.31 74 LYS A N 1
ATOM 599 C CA . LYS A 1 74 ? 2.188 6.250 8.199 1.00 81.31 74 LYS A CA 1
ATOM 600 C C . LYS A 1 74 ? 2.713 5.273 9.244 1.00 81.31 74 LYS A C 1
ATOM 602 O O . LYS A 1 74 ? 3.800 5.494 9.770 1.00 81.31 74 LYS A O 1
ATOM 607 N N . ASN A 1 75 ? 1.948 4.231 9.555 1.00 82.25 75 ASN A N 1
ATOM 608 C CA . ASN A 1 75 ? 2.310 3.231 10.551 1.00 82.25 75 ASN A CA 1
ATOM 609 C C . ASN A 1 75 ? 2.991 2.021 9.907 1.00 82.25 75 ASN A C 1
ATOM 611 O O . ASN A 1 75 ? 2.715 1.661 8.768 1.00 82.25 75 ASN A O 1
ATOM 615 N N . GLU A 1 76 ? 3.859 1.353 10.662 1.00 86.50 76 GLU A N 1
ATOM 616 C CA . GLU A 1 76 ? 4.473 0.112 10.198 1.00 86.50 76 GLU A CA 1
ATOM 617 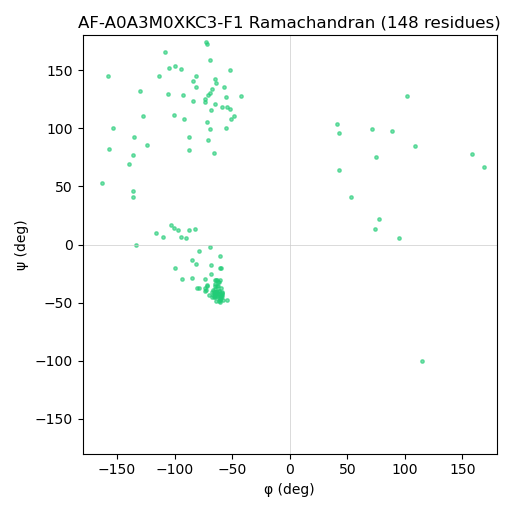C C . GLU A 1 76 ? 3.446 -1.029 10.169 1.00 86.50 76 GLU A C 1
ATOM 619 O O . GLU A 1 76 ? 2.776 -1.304 11.167 1.00 86.50 76 GLU A O 1
ATOM 624 N N . LEU A 1 77 ? 3.349 -1.729 9.032 1.00 89.81 77 LEU A N 1
ATOM 625 C CA . LEU A 1 77 ? 2.508 -2.921 8.919 1.00 89.81 77 LEU A CA 1
ATOM 626 C C . LEU A 1 77 ? 3.020 -4.050 9.820 1.00 89.81 77 LEU A C 1
ATOM 628 O O . LEU A 1 77 ? 4.229 -4.313 9.898 1.00 89.81 77 LEU A O 1
ATOM 632 N N . THR A 1 78 ? 2.081 -4.785 10.411 1.00 91.50 78 THR A N 1
ATOM 633 C CA . THR A 1 78 ? 2.376 -5.982 11.202 1.00 91.50 78 THR A CA 1
ATOM 634 C C . THR A 1 78 ? 2.872 -7.124 10.314 1.00 91.50 78 THR A C 1
ATOM 636 O O . THR A 1 78 ? 2.609 -7.174 9.108 1.00 91.50 78 THR A O 1
ATOM 639 N N . ASP A 1 79 ? 3.571 -8.093 10.906 1.00 91.50 79 ASP A N 1
ATOM 640 C CA . ASP A 1 79 ? 4.066 -9.259 10.165 1.00 91.50 79 ASP A CA 1
ATOM 641 C C . ASP A 1 79 ? 2.934 -10.091 9.547 1.00 91.50 79 ASP A C 1
ATOM 643 O O . ASP A 1 79 ? 3.103 -10.661 8.469 1.00 91.50 79 ASP A O 1
ATOM 647 N N . GLU A 1 80 ? 1.769 -10.153 10.198 1.00 92.00 80 GLU A N 1
ATOM 648 C CA . GLU A 1 80 ? 0.589 -10.846 9.670 1.00 92.00 80 GLU A CA 1
ATOM 649 C C . GLU A 1 80 ? 0.069 -10.158 8.400 1.00 92.00 80 GLU A C 1
ATOM 651 O O . GLU A 1 80 ? -0.157 -10.821 7.387 1.00 92.00 80 GLU A O 1
ATOM 656 N N . GLN A 1 81 ? -0.021 -8.825 8.410 1.00 92.69 81 GLN A N 1
ATOM 657 C CA . GLN A 1 81 ? -0.434 -8.043 7.242 1.00 92.69 81 GLN A CA 1
ATOM 658 C C . GLN A 1 81 ? 0.572 -8.171 6.090 1.00 92.69 81 GLN A C 1
ATOM 660 O O . GLN A 1 81 ? 0.181 -8.397 4.945 1.00 92.69 81 GLN A O 1
ATOM 665 N N . LYS A 1 82 ? 1.874 -8.094 6.387 1.00 94.06 82 LYS A N 1
ATOM 666 C CA . LYS A 1 82 ? 2.947 -8.267 5.394 1.00 94.06 82 LYS A CA 1
ATOM 667 C C . LYS A 1 82 ? 2.883 -9.638 4.719 1.00 94.06 82 LYS A C 1
ATOM 669 O O . LYS A 1 82 ? 2.967 -9.727 3.497 1.00 94.06 82 LYS A O 1
ATOM 674 N N . ARG A 1 83 ? 2.661 -10.702 5.498 1.00 95.25 83 ARG A N 1
ATOM 675 C CA . ARG A 1 83 ? 2.491 -12.065 4.968 1.00 95.25 83 ARG A CA 1
ATOM 676 C C . ARG A 1 83 ? 1.260 -12.196 4.081 1.00 95.25 83 ARG A C 1
ATOM 678 O O . ARG A 1 83 ? 1.335 -12.877 3.064 1.00 95.25 83 ARG A O 1
ATOM 685 N N . ALA A 1 84 ? 0.149 -11.559 4.444 1.00 95.00 84 ALA A N 1
ATOM 686 C CA . ALA A 1 84 ? -1.057 -11.581 3.624 1.00 95.00 84 ALA A CA 1
ATOM 687 C C . ALA A 1 84 ? -0.848 -10.880 2.275 1.00 95.00 84 ALA A C 1
ATOM 689 O O . ALA A 1 84 ? -1.268 -11.406 1.246 1.00 95.00 84 ALA A O 1
ATOM 690 N N . ILE A 1 85 ? -0.139 -9.747 2.263 1.00 95.25 85 ILE A N 1
ATOM 691 C CA . ILE A 1 85 ? 0.255 -9.065 1.023 1.00 95.25 85 ILE A CA 1
ATOM 692 C C . ILE A 1 85 ? 1.139 -9.978 0.166 1.00 95.25 85 ILE A C 1
ATOM 694 O O . ILE A 1 85 ? 0.865 -10.168 -1.016 1.00 95.25 85 ILE A O 1
ATOM 698 N N . ASP A 1 86 ? 2.169 -10.585 0.758 1.00 96.50 86 ASP A N 1
ATOM 699 C CA . ASP A 1 86 ? 3.074 -11.485 0.036 1.00 96.50 86 ASP A CA 1
ATOM 700 C C . ASP A 1 86 ? 2.343 -12.718 -0.524 1.00 96.50 86 ASP A C 1
ATOM 702 O O . ASP A 1 86 ? 2.676 -13.196 -1.610 1.00 96.50 86 ASP A O 1
ATOM 706 N N . GLN A 1 87 ? 1.347 -13.242 0.195 1.00 96.62 87 GLN A N 1
ATOM 707 C CA . GLN A 1 87 ? 0.513 -14.340 -0.289 1.00 96.62 87 GLN A CA 1
ATOM 708 C C . GLN A 1 87 ? -0.362 -13.894 -1.463 1.00 96.62 87 GLN A C 1
ATOM 710 O O . GLN A 1 87 ? -0.384 -14.566 -2.490 1.00 96.62 87 GLN A O 1
ATOM 715 N N . TRP A 1 88 ? -1.000 -12.728 -1.354 1.00 96.88 88 TRP A N 1
ATOM 716 C CA . TRP A 1 88 ? -1.803 -12.168 -2.435 1.00 96.88 88 TRP A CA 1
ATOM 717 C C . TRP A 1 88 ? -0.976 -11.951 -3.709 1.00 96.88 88 TRP A C 1
ATOM 719 O O . TRP A 1 88 ? -1.429 -12.293 -4.800 1.00 96.88 88 TRP A O 1
ATOM 729 N N . LEU A 1 89 ? 0.263 -11.458 -3.593 1.00 96.69 89 LEU A N 1
ATOM 730 C CA . LEU A 1 89 ? 1.162 -11.307 -4.743 1.00 96.69 89 LEU A CA 1
ATOM 731 C C . LEU A 1 89 ? 1.437 -12.648 -5.434 1.00 96.69 89 LEU A C 1
ATOM 733 O O . LEU A 1 89 ? 1.380 -12.733 -6.660 1.00 96.69 89 LEU A O 1
ATOM 737 N N . LYS A 1 90 ? 1.694 -13.703 -4.654 1.00 96.44 90 LYS A N 1
ATOM 738 C CA . LYS A 1 90 ? 1.928 -15.054 -5.185 1.00 96.44 90 LYS A CA 1
ATOM 739 C C . LYS A 1 90 ? 0.691 -15.619 -5.872 1.00 96.44 90 LYS A C 1
ATOM 741 O O . LYS A 1 90 ? 0.812 -16.159 -6.968 1.00 96.44 90 LYS A O 1
ATOM 746 N N . ASP A 1 91 ? -0.478 -15.463 -5.258 1.00 96.88 91 ASP A N 1
ATOM 747 C CA . ASP A 1 91 ? -1.744 -15.974 -5.791 1.00 96.88 91 ASP A CA 1
ATOM 748 C C . ASP A 1 91 ? -2.110 -15.304 -7.125 1.00 96.88 91 ASP A C 1
ATOM 750 O O . ASP A 1 91 ? -2.690 -15.938 -8.004 1.00 96.88 91 ASP A O 1
ATOM 754 N N . ASN A 1 92 ? -1.706 -14.043 -7.308 1.00 96.06 92 ASN A N 1
ATOM 755 C CA . ASN A 1 92 ? -1.895 -13.289 -8.549 1.00 96.06 92 ASN A CA 1
ATOM 756 C C . ASN A 1 92 ? -0.730 -13.436 -9.545 1.00 96.06 92 ASN A C 1
ATOM 758 O O . ASN A 1 92 ? -0.734 -12.783 -10.587 1.00 96.06 92 ASN A O 1
ATOM 762 N N . ASN A 1 93 ? 0.258 -14.292 -9.254 1.00 96.94 93 ASN A N 1
ATOM 763 C CA . ASN A 1 93 ? 1.455 -14.491 -10.074 1.00 96.94 93 ASN A CA 1
ATOM 764 C C . ASN A 1 93 ? 2.206 -13.175 -10.374 1.00 96.94 93 ASN A C 1
ATOM 766 O O . ASN A 1 93 ? 2.659 -12.935 -11.495 1.00 96.94 93 ASN A O 1
ATOM 770 N N . LEU A 1 94 ? 2.309 -12.309 -9.366 1.00 97.06 94 LEU A N 1
ATOM 771 C CA . LEU A 1 94 ? 3.018 -11.036 -9.428 1.00 97.06 94 LEU A CA 1
ATOM 772 C C . LEU A 1 94 ? 4.409 -11.156 -8.799 1.00 97.06 94 LEU A C 1
ATOM 774 O O . LEU A 1 94 ? 4.667 -11.975 -7.915 1.00 97.06 94 LEU A O 1
ATOM 778 N N . ASN A 1 95 ? 5.320 -10.300 -9.244 1.00 95.62 95 ASN A N 1
ATOM 779 C CA . ASN A 1 95 ? 6.641 -10.155 -8.654 1.00 95.62 95 ASN A CA 1
ATOM 780 C C . ASN A 1 95 ? 6.563 -9.443 -7.278 1.00 95.62 95 ASN A C 1
ATOM 782 O O . ASN A 1 95 ? 5.504 -8.940 -6.891 1.00 95.62 95 ASN A O 1
ATOM 786 N N . PRO A 1 96 ? 7.681 -9.332 -6.532 1.00 94.56 96 PRO A N 1
ATOM 787 C CA . PRO A 1 96 ? 7.698 -8.697 -5.207 1.00 94.56 96 PRO A CA 1
ATOM 788 C C . PRO A 1 96 ? 7.283 -7.215 -5.165 1.00 94.56 96 PRO A C 1
ATOM 790 O O . PRO A 1 96 ? 7.133 -6.658 -4.080 1.00 94.56 96 PRO A O 1
ATOM 793 N N . PHE A 1 97 ? 7.138 -6.570 -6.323 1.00 95.12 97 PHE A N 1
ATOM 794 C CA . PHE A 1 97 ? 6.727 -5.175 -6.480 1.00 95.12 97 PHE A CA 1
ATOM 795 C C . PHE A 1 97 ? 5.317 -5.043 -7.084 1.00 95.12 97 PHE A C 1
ATOM 797 O O . PHE A 1 97 ? 4.859 -3.932 -7.352 1.00 95.12 97 PHE A O 1
ATOM 804 N N . GLY A 1 98 ? 4.601 -6.159 -7.262 1.00 94.81 98 GLY A N 1
ATOM 805 C CA . GLY A 1 98 ? 3.233 -6.160 -7.770 1.00 94.81 98 GLY A CA 1
ATOM 806 C C . GLY A 1 98 ? 3.125 -5.963 -9.281 1.00 94.81 98 GLY A C 1
ATOM 807 O O . GLY A 1 98 ? 2.084 -5.518 -9.750 1.00 94.81 98 GLY A O 1
ATOM 808 N N . ASP A 1 99 ? 4.179 -6.257 -10.036 1.00 95.44 99 ASP A N 1
ATOM 809 C CA . ASP A 1 99 ? 4.175 -6.253 -11.502 1.00 95.44 99 ASP A CA 1
ATOM 810 C C . ASP A 1 99 ? 4.241 -7.682 -12.061 1.00 95.44 99 ASP A C 1
ATOM 812 O O . ASP A 1 99 ? 4.596 -8.608 -11.326 1.00 95.44 99 ASP A O 1
ATOM 816 N N . PRO A 1 100 ? 3.955 -7.898 -13.357 1.00 96.12 100 PRO A N 1
ATOM 817 C CA . PRO A 1 100 ? 4.196 -9.183 -14.007 1.00 96.12 100 PRO A CA 1
ATOM 818 C C . PRO A 1 100 ? 5.641 -9.686 -13.802 1.00 96.12 100 PRO A C 1
ATOM 820 O O . PRO A 1 100 ? 6.568 -8.872 -13.687 1.00 96.12 100 PRO A O 1
ATOM 823 N N . PRO A 1 101 ? 5.869 -11.011 -13.784 1.00 93.62 101 PRO A N 1
ATOM 824 C CA . PRO A 1 101 ? 7.169 -11.603 -13.455 1.00 93.62 101 PRO A CA 1
ATOM 825 C C . PRO A 1 101 ? 8.294 -11.188 -14.412 1.00 93.62 101 PRO A C 1
ATOM 827 O O . PRO A 1 101 ? 9.430 -11.037 -13.975 1.00 93.62 101 PRO A O 1
ATOM 830 N N . ASP A 1 102 ? 7.971 -10.914 -15.677 1.00 93.62 102 ASP A N 1
ATOM 831 C CA . ASP A 1 102 ? 8.942 -10.543 -16.716 1.00 93.62 102 ASP A CA 1
ATOM 832 C C . ASP A 1 102 ? 9.242 -9.031 -16.769 1.00 93.62 102 ASP A C 1
ATOM 834 O O . ASP A 1 102 ? 9.824 -8.525 -17.730 1.00 93.62 102 ASP A O 1
ATOM 838 N N . THR A 1 103 ? 8.827 -8.278 -15.746 1.00 94.00 103 THR A N 1
ATOM 839 C CA . THR A 1 103 ? 9.036 -6.825 -15.688 1.00 94.00 103 THR A CA 1
ATOM 840 C C . THR A 1 103 ? 10.496 -6.492 -15.393 1.00 94.00 103 THR A C 1
ATOM 842 O O . THR A 1 103 ? 11.052 -6.914 -14.379 1.00 94.00 103 THR A O 1
ATOM 845 N N . VAL A 1 104 ? 11.100 -5.673 -16.256 1.00 92.12 104 VAL A N 1
ATOM 846 C CA . VAL A 1 104 ? 12.472 -5.171 -16.109 1.00 92.12 104 VAL A CA 1
ATOM 847 C C . VAL A 1 104 ? 12.442 -3.702 -15.698 1.00 92.12 104 VAL A C 1
ATOM 849 O O . VAL A 1 104 ? 11.795 -2.885 -16.350 1.00 92.12 104 VAL A O 1
ATOM 852 N N . TYR A 1 105 ? 13.185 -3.352 -14.648 1.00 89.94 105 TYR A N 1
ATOM 853 C CA . TYR A 1 105 ? 13.299 -1.977 -14.163 1.00 89.94 105 TYR A CA 1
ATOM 854 C C . TYR A 1 105 ? 14.609 -1.352 -14.643 1.00 89.94 105 TYR A C 1
ATOM 856 O O . TYR A 1 105 ? 15.701 -1.734 -14.209 1.00 89.94 105 TYR A O 1
ATOM 864 N N . ALA A 1 106 ? 14.509 -0.373 -15.539 1.00 85.38 106 ALA A N 1
ATOM 865 C CA . ALA A 1 106 ? 15.649 0.461 -15.892 1.00 85.38 106 ALA A CA 1
ATOM 866 C C . ALA A 1 106 ? 16.064 1.266 -14.649 1.00 85.38 106 ALA A C 1
ATOM 868 O O . ALA A 1 106 ? 15.242 1.979 -14.086 1.00 85.38 106 ALA A O 1
ATOM 869 N N . GLY A 1 107 ? 17.308 1.111 -14.191 1.00 81.56 107 GLY A N 1
ATOM 870 C CA . GLY A 1 107 ? 17.809 1.826 -13.008 1.00 81.56 107 GLY A CA 1
ATOM 871 C C . GLY A 1 107 ? 17.716 1.069 -11.675 1.00 81.56 107 GLY A C 1
ATOM 872 O O . GLY A 1 107 ? 18.087 1.622 -10.646 1.00 81.56 107 GLY A O 1
ATOM 873 N N . GLY A 1 108 ? 17.305 -0.207 -11.662 1.00 83.88 108 GLY A N 1
ATOM 874 C CA . GLY A 1 108 ? 17.424 -1.068 -10.477 1.00 83.88 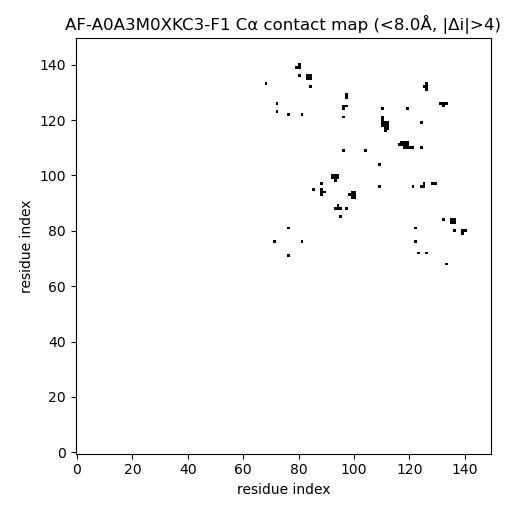108 GLY A CA 1
ATOM 875 C C . GLY A 1 108 ? 16.088 -1.509 -9.889 1.00 83.88 108 GLY A C 1
ATOM 876 O O . GLY A 1 108 ? 15.508 -2.476 -10.367 1.00 83.88 108 GLY A O 1
ATOM 877 N N . THR A 1 109 ? 15.625 -0.869 -8.810 1.00 86.12 109 THR A N 1
ATOM 878 C CA . THR A 1 109 ? 14.354 -1.230 -8.145 1.00 86.12 109 THR A CA 1
ATOM 879 C C . THR A 1 109 ? 13.328 -0.111 -8.297 1.00 86.12 109 THR A C 1
ATOM 881 O O . THR A 1 109 ? 13.714 1.053 -8.195 1.00 86.12 109 THR A O 1
ATOM 884 N N . PRO A 1 110 ? 12.024 -0.423 -8.436 1.00 91.12 110 PRO A N 1
ATOM 885 C CA . PRO A 1 110 ? 10.973 0.595 -8.552 1.00 91.12 110 PRO A CA 1
ATOM 886 C C . PRO A 1 110 ? 10.744 1.386 -7.252 1.00 91.12 110 PRO A C 1
ATOM 888 O O . PRO A 1 110 ? 9.897 2.271 -7.205 1.00 91.12 110 PRO A O 1
ATOM 891 N N . LEU A 1 111 ? 11.466 1.043 -6.181 1.00 92.12 111 LEU A N 1
ATOM 892 C CA . LEU A 1 111 ? 11.359 1.683 -4.874 1.00 92.12 111 LEU A CA 1
ATOM 893 C C . LEU A 1 111 ? 12.223 2.939 -4.751 1.00 92.12 111 LEU A C 1
ATOM 895 O O . LEU A 1 111 ? 12.074 3.669 -3.774 1.00 92.12 111 LEU A O 1
ATOM 899 N N . PHE A 1 112 ? 13.148 3.173 -5.683 1.00 90.69 112 PHE A N 1
ATOM 900 C CA . PHE A 1 112 ? 13.993 4.360 -5.662 1.00 90.69 112 PHE A CA 1
ATOM 901 C C . PHE A 1 112 ? 13.272 5.540 -6.315 1.00 90.69 112 PHE A C 1
ATOM 903 O O . PHE A 1 112 ? 12.858 5.454 -7.471 1.00 90.69 112 PHE A O 1
ATOM 910 N N . ASN A 1 113 ? 13.123 6.638 -5.577 1.00 86.25 113 ASN A N 1
ATOM 911 C CA . ASN A 1 113 ? 12.625 7.893 -6.117 1.00 86.25 113 ASN A CA 1
ATOM 912 C C . ASN A 1 113 ? 13.810 8.752 -6.574 1.00 86.25 113 ASN A C 1
ATOM 914 O O . ASN A 1 113 ? 14.537 9.295 -5.747 1.00 86.25 113 ASN A O 1
ATOM 918 N N . GLU A 1 114 ? 13.989 8.900 -7.886 1.00 86.56 114 GLU A N 1
ATOM 919 C CA . GLU A 1 114 ? 15.087 9.688 -8.464 1.00 86.56 114 GLU A CA 1
ATOM 920 C C . GLU A 1 114 ? 14.956 11.197 -8.207 1.00 86.56 114 GLU A C 1
ATOM 922 O O . GLU A 1 114 ? 15.965 11.898 -8.172 1.00 86.56 114 GLU A O 1
ATOM 927 N N . GLU A 1 115 ? 13.737 11.705 -7.995 1.00 86.19 115 GLU A N 1
ATOM 928 C CA . GLU A 1 115 ? 13.505 13.129 -7.733 1.00 86.19 115 GLU A CA 1
ATOM 929 C C . GLU A 1 115 ? 13.970 13.529 -6.329 1.00 86.19 115 GLU A C 1
ATOM 931 O O . GLU A 1 115 ? 14.521 14.615 -6.141 1.00 86.19 115 GLU A O 1
ATOM 936 N N . THR A 1 116 ? 13.751 12.659 -5.337 1.00 87.62 116 THR A N 1
ATOM 937 C CA . THR A 1 116 ? 14.122 12.917 -3.935 1.00 87.62 116 THR A CA 1
ATOM 938 C C . THR A 1 116 ? 15.427 12.240 -3.519 1.00 87.62 116 THR A C 1
ATOM 940 O O . THR A 1 116 ? 16.041 12.654 -2.539 1.00 87.62 116 THR A O 1
ATOM 943 N N . GLY A 1 117 ? 15.868 11.213 -4.250 1.00 88.69 117 GLY A N 1
ATOM 944 C CA . GLY A 1 117 ? 17.003 10.363 -3.891 1.00 88.69 117 GLY A CA 1
ATOM 945 C C . GLY A 1 117 ? 16.713 9.383 -2.748 1.00 88.69 117 GLY A C 1
ATOM 946 O O . GLY A 1 117 ? 17.646 8.817 -2.180 1.00 88.69 117 GLY A O 1
ATOM 947 N N . GLU A 1 118 ? 15.444 9.189 -2.382 1.00 88.94 118 GLU A N 1
ATOM 948 C CA . GLU A 1 118 ? 15.034 8.347 -1.254 1.00 88.94 118 GLU A CA 1
ATOM 949 C C . GLU A 1 118 ? 14.446 7.007 -1.715 1.00 88.94 1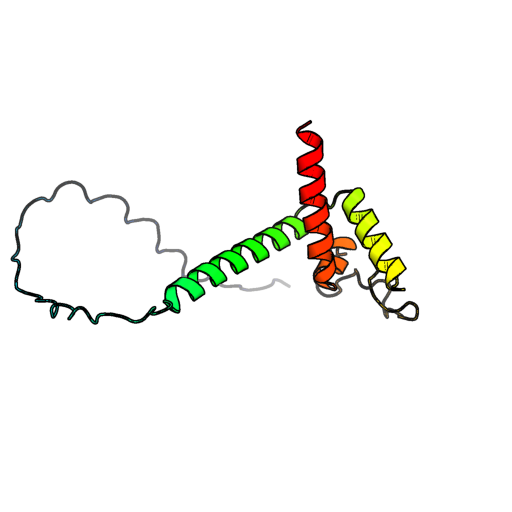18 GLU A C 1
ATOM 951 O O . GLU A 1 118 ? 13.844 6.894 -2.785 1.00 88.94 118 GLU A O 1
ATOM 956 N N . HIS A 1 119 ? 14.580 5.980 -0.872 1.00 89.62 119 HIS A N 1
ATOM 957 C CA . HIS A 1 119 ? 13.906 4.700 -1.068 1.00 89.62 119 HIS A CA 1
ATOM 958 C C . HIS A 1 119 ? 12.564 4.679 -0.337 1.00 89.62 119 HIS A C 1
ATOM 960 O O . HIS A 1 119 ? 12.494 4.938 0.864 1.00 89.62 119 HIS A O 1
ATOM 966 N N . GLN A 1 120 ? 11.502 4.314 -1.050 1.00 88.69 120 GLN A N 1
ATOM 967 C CA . GLN A 1 120 ? 10.196 4.074 -0.454 1.00 88.69 120 GLN A CA 1
ATOM 968 C C . GLN A 1 120 ? 10.113 2.664 0.152 1.00 88.69 120 GLN A C 1
ATOM 970 O O . GLN A 1 120 ? 10.632 1.701 -0.415 1.00 88.69 120 GLN A O 1
ATOM 975 N N . ASP A 1 121 ? 9.386 2.526 1.267 1.00 91.81 121 ASP A N 1
ATOM 976 C CA . ASP A 1 121 ? 9.003 1.215 1.795 1.00 91.81 121 ASP A CA 1
ATOM 977 C C . ASP A 1 121 ? 8.210 0.392 0.760 1.00 91.81 121 ASP A C 1
ATOM 979 O O . ASP A 1 121 ? 7.281 0.881 0.106 1.00 91.81 121 ASP A O 1
ATOM 983 N N . ARG A 1 122 ? 8.569 -0.890 0.635 1.00 93.38 122 ARG A N 1
ATOM 984 C CA . ARG A 1 122 ? 7.985 -1.807 -0.350 1.00 93.38 122 ARG A CA 1
ATOM 985 C C . ARG A 1 122 ? 6.480 -1.973 -0.162 1.00 93.38 122 ARG A C 1
ATOM 987 O O . ARG A 1 122 ? 5.745 -1.987 -1.145 1.00 93.38 122 ARG A O 1
ATOM 994 N N . TYR A 1 123 ? 6.013 -2.122 1.074 1.00 93.50 123 TYR A N 1
ATOM 995 C CA . TYR A 1 123 ? 4.597 -2.348 1.349 1.00 93.50 123 TYR A CA 1
ATOM 996 C C . TYR A 1 123 ? 3.792 -1.068 1.141 1.00 93.50 123 TYR A C 1
ATOM 998 O O . TYR A 1 123 ? 2.713 -1.127 0.559 1.00 93.50 123 TYR A O 1
ATOM 1006 N N . HIS A 1 124 ? 4.338 0.098 1.493 1.00 91.00 124 HIS A N 1
ATOM 1007 C CA . HIS A 1 124 ? 3.708 1.379 1.152 1.00 91.00 124 HIS A CA 1
ATOM 1008 C C . HIS A 1 124 ? 3.592 1.579 -0.363 1.00 91.00 124 HIS A C 1
ATOM 1010 O O . HIS A 1 124 ? 2.570 2.067 -0.850 1.00 91.00 124 HIS A O 1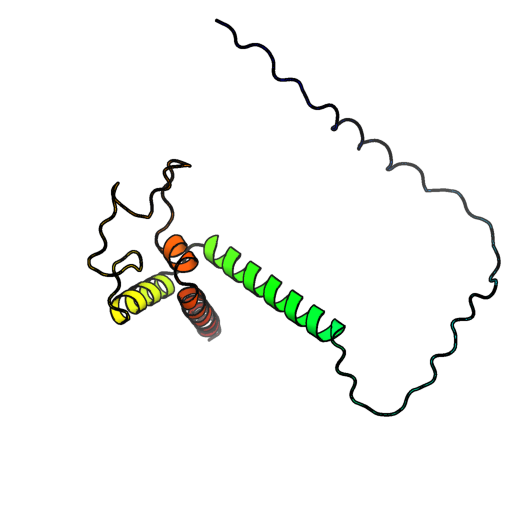
ATOM 1016 N N . PHE A 1 125 ? 4.619 1.186 -1.122 1.00 91.94 125 PHE A N 1
ATOM 1017 C CA . PHE A 1 125 ? 4.569 1.199 -2.582 1.00 91.94 125 PHE A CA 1
ATOM 1018 C C . PHE A 1 125 ? 3.457 0.283 -3.114 1.00 91.94 125 PHE A C 1
ATOM 1020 O O . PHE A 1 125 ? 2.640 0.721 -3.927 1.00 91.94 125 PHE A O 1
ATOM 1027 N N . LEU A 1 126 ? 3.376 -0.950 -2.607 1.00 94.25 126 LEU A N 1
ATOM 1028 C CA . LEU A 1 126 ? 2.358 -1.929 -2.994 1.00 94.25 126 LEU A CA 1
ATOM 1029 C C . LEU A 1 126 ? 0.935 -1.457 -2.673 1.00 94.25 126 LEU A C 1
ATOM 1031 O O . LEU A 1 126 ? 0.077 -1.528 -3.544 1.00 94.25 126 LEU A O 1
ATOM 1035 N N . LEU A 1 127 ? 0.687 -0.921 -1.475 1.00 92.31 127 LEU A N 1
ATOM 1036 C CA . LEU A 1 127 ? -0.635 -0.416 -1.078 1.00 92.31 127 LEU A CA 1
ATOM 1037 C C . LEU A 1 127 ? -1.101 0.760 -1.940 1.00 92.31 127 LEU A C 1
ATOM 1039 O O . LEU A 1 127 ? -2.287 0.879 -2.238 1.00 92.31 127 LEU A O 1
ATOM 1043 N N . ARG A 1 128 ? -0.173 1.629 -2.358 1.00 89.38 128 ARG A N 1
ATOM 1044 C CA . ARG A 1 128 ? -0.489 2.741 -3.264 1.00 89.38 128 ARG A CA 1
ATOM 1045 C C . ARG A 1 128 ? -0.778 2.253 -4.683 1.00 89.38 128 ARG A C 1
ATOM 1047 O O . ARG A 1 128 ? -1.599 2.851 -5.373 1.00 89.38 128 ARG A O 1
ATOM 1054 N N . LYS A 1 129 ? -0.078 1.206 -5.123 1.00 91.69 129 LYS A N 1
ATOM 1055 C CA . LYS A 1 129 ? -0.191 0.642 -6.471 1.00 91.69 129 LYS A CA 1
ATOM 1056 C C . LYS A 1 129 ? -1.426 -0.243 -6.648 1.00 91.69 129 LYS A C 1
ATOM 1058 O O . LYS A 1 129 ? -2.048 -0.186 -7.702 1.00 91.69 129 LYS A O 1
ATOM 1063 N N . HIS A 1 130 ? -1.775 -1.001 -5.611 1.00 93.12 130 HIS A N 1
ATOM 1064 C CA . HIS A 1 130 ? -2.840 -2.005 -5.589 1.00 93.12 130 HIS A CA 1
ATOM 1065 C C . HIS A 1 130 ? -3.831 -1.692 -4.457 1.00 93.12 130 HIS A C 1
ATOM 1067 O O . HIS A 1 130 ? -3.688 -2.211 -3.344 1.00 93.12 130 HIS A O 1
ATOM 1073 N N . PRO A 1 131 ? -4.837 -0.824 -4.691 1.00 90.19 131 PRO A N 1
ATOM 1074 C CA . PRO A 1 131 ? -5.800 -0.412 -3.666 1.00 90.19 131 PRO A CA 1
ATOM 1075 C C . PRO A 1 131 ? -6.615 -1.566 -3.061 1.00 90.19 131 PRO A C 1
ATOM 1077 O O . PRO A 1 131 ? -7.157 -1.442 -1.966 1.00 90.19 131 PRO A O 1
ATOM 1080 N N . GLU A 1 132 ? -6.718 -2.706 -3.740 1.00 91.00 132 GLU A N 1
ATOM 1081 C CA . GLU A 1 132 ? -7.337 -3.926 -3.223 1.00 91.00 132 GLU A CA 1
ATOM 1082 C C . GLU A 1 132 ? -6.604 -4.502 -2.006 1.00 91.00 132 GLU A C 1
ATOM 1084 O O . GLU A 1 132 ? -7.254 -5.040 -1.108 1.00 91.00 132 GLU A O 1
ATOM 1089 N N . LEU A 1 133 ? -5.284 -4.312 -1.913 1.00 92.06 133 LEU A N 1
ATOM 1090 C CA . LEU A 1 133 ? -4.503 -4.735 -0.753 1.00 92.06 133 LEU A CA 1
ATOM 1091 C C . LEU A 1 133 ? -4.906 -3.968 0.509 1.00 92.06 133 LEU A C 1
ATOM 1093 O O . LEU A 1 133 ? -4.877 -4.530 1.601 1.00 92.06 133 LEU A O 1
ATOM 1097 N N . VAL A 1 134 ? -5.346 -2.713 0.370 1.00 91.06 134 VAL A N 1
ATOM 1098 C CA . VAL A 1 134 ? -5.832 -1.904 1.498 1.00 91.06 134 VAL A CA 1
ATOM 1099 C C . VAL A 1 134 ? -7.008 -2.597 2.182 1.00 91.06 134 VAL A C 1
ATOM 1101 O O . VAL A 1 134 ? -7.069 -2.636 3.408 1.00 91.06 134 VAL A O 1
ATOM 1104 N N . LYS A 1 135 ? -7.917 -3.198 1.407 1.00 90.62 135 LYS A N 1
ATOM 1105 C CA . LYS A 1 135 ? -9.075 -3.917 1.956 1.00 90.62 135 LYS A CA 1
ATOM 1106 C C . LYS A 1 135 ? -8.635 -5.143 2.752 1.00 90.62 135 LYS A C 1
ATOM 1108 O O . LYS A 1 135 ? -9.071 -5.309 3.885 1.00 90.62 135 LYS A O 1
ATOM 1113 N N . ILE A 1 136 ? -7.704 -5.925 2.204 1.00 91.00 136 ILE A N 1
ATOM 1114 C CA . ILE A 1 136 ? -7.147 -7.117 2.861 1.00 91.00 136 ILE A CA 1
ATOM 1115 C C . ILE A 1 136 ? -6.478 -6.738 4.189 1.00 91.00 136 ILE A C 1
ATOM 1117 O O . ILE A 1 136 ? -6.722 -7.361 5.221 1.00 91.00 136 ILE A O 1
ATOM 1121 N N . VAL A 1 137 ? -5.667 -5.679 4.189 1.00 90.88 137 VAL A N 1
ATOM 1122 C CA . VAL A 1 137 ? -4.970 -5.202 5.393 1.00 90.88 137 VAL A CA 1
ATOM 1123 C C . VAL A 1 137 ? -5.953 -4.696 6.454 1.00 90.88 137 VAL A C 1
ATOM 1125 O O . VAL A 1 137 ? -5.787 -5.008 7.635 1.00 90.88 137 VAL A O 1
ATOM 1128 N N . LEU A 1 138 ? -6.997 -3.965 6.046 1.00 87.69 138 LEU A N 1
ATOM 1129 C CA . LEU A 1 138 ? -8.049 -3.485 6.947 1.00 87.69 138 LEU A CA 1
ATOM 1130 C C . LEU A 1 138 ? -8.861 -4.628 7.570 1.00 87.69 138 LEU A C 1
ATOM 1132 O O . LEU A 1 138 ? -9.271 -4.526 8.725 1.00 87.69 138 LEU A O 1
ATOM 1136 N N . GLU A 1 139 ? -9.108 -5.706 6.830 1.00 88.25 139 GLU A N 1
ATOM 1137 C CA . GLU A 1 139 ? -9.820 -6.880 7.342 1.00 88.25 139 GLU A CA 1
ATOM 1138 C C . GLU A 1 139 ? -9.001 -7.619 8.408 1.00 88.25 139 GLU A C 1
ATOM 1140 O O . GLU A 1 139 ? -9.542 -8.010 9.444 1.00 88.25 139 GLU A O 1
ATOM 1145 N N . ILE A 1 140 ? -7.688 -7.751 8.206 1.00 87.81 140 ILE A N 1
ATOM 1146 C CA . ILE A 1 140 ? -6.779 -8.387 9.172 1.00 87.81 140 ILE A CA 1
ATOM 1147 C C . ILE A 1 140 ? -6.689 -7.570 10.465 1.00 87.81 140 ILE A C 1
ATOM 1149 O O . ILE A 1 140 ? -6.740 -8.140 11.555 1.00 87.81 140 ILE A O 1
ATOM 1153 N N . ASP A 1 141 ? -6.624 -6.240 10.362 1.00 83.50 141 ASP A N 1
ATOM 1154 C CA . ASP A 1 141 ? -6.572 -5.343 11.527 1.00 83.50 141 ASP A CA 1
ATOM 1155 C C . ASP A 1 141 ? -7.829 -5.440 12.416 1.00 83.50 141 ASP A C 1
ATOM 1157 O O . ASP A 1 141 ? -7.780 -5.330 13.643 1.00 83.50 141 ASP A O 1
ATOM 1161 N N . GLN A 1 142 ? -8.990 -5.710 11.816 1.00 79.94 142 GLN A N 1
ATOM 1162 C CA . GLN A 1 142 ? -10.220 -5.949 12.577 1.00 79.94 142 GLN A CA 1
ATOM 1163 C C . GLN A 1 142 ? -10.192 -7.300 13.301 1.00 79.94 142 GLN A C 1
ATOM 1165 O O . GLN A 1 142 ? -10.721 -7.426 14.409 1.00 79.94 142 GLN A O 1
ATOM 1170 N N . GLN A 1 143 ? -9.567 -8.311 12.695 1.00 77.00 143 GLN A N 1
ATOM 1171 C CA . GLN A 1 143 ? -9.449 -9.643 13.279 1.00 77.00 143 GLN A CA 1
ATOM 1172 C C . GLN A 1 143 ? -8.443 -9.676 14.435 1.00 77.00 143 GLN A C 1
ATOM 1174 O O . GLN A 1 143 ? -8.741 -10.298 15.458 1.00 77.00 143 GLN A O 1
ATOM 1179 N N . SER A 1 144 ? -7.302 -8.986 14.325 1.00 75.00 144 SER A N 1
ATOM 1180 C CA . SER A 1 144 ? -6.304 -8.893 15.402 1.00 75.00 144 SER A CA 1
ATOM 1181 C C . SER A 1 144 ? -6.892 -8.228 16.653 1.00 75.00 144 SER A C 1
ATOM 1183 O O . SER A 1 144 ? -6.876 -8.827 17.726 1.00 75.00 144 SER A O 1
ATOM 1185 N N . ASN A 1 145 ? -7.570 -7.086 16.494 1.00 69.88 145 ASN A N 1
ATOM 1186 C CA . ASN A 1 145 ? -8.223 -6.360 17.592 1.00 69.88 145 ASN A CA 1
ATOM 1187 C C . ASN A 1 145 ? -9.326 -7.163 18.317 1.00 69.88 145 ASN A C 1
ATOM 1189 O O . ASN A 1 145 ? -9.704 -6.833 19.445 1.00 69.88 145 ASN A O 1
ATOM 1193 N N . SER A 1 146 ? -9.876 -8.208 17.685 1.00 68.81 146 SER A N 1
ATOM 1194 C CA . SER A 1 146 ? -10.872 -9.097 18.301 1.00 68.81 146 SER A CA 1
ATOM 1195 C C . SER A 1 146 ? -10.253 -10.223 19.138 1.00 68.81 146 SER A C 1
ATOM 1197 O O . SER A 1 146 ? -10.872 -10.670 20.106 1.00 68.81 146 SER A O 1
ATOM 1199 N N . LYS A 1 147 ? -9.035 -10.666 18.795 1.00 60.94 147 LYS A N 1
ATOM 1200 C CA . LYS A 1 147 ? -8.335 -11.762 19.484 1.00 60.94 147 LYS A CA 1
ATOM 1201 C C . LYS A 1 147 ? -7.795 -11.336 20.850 1.00 60.94 147 LYS A C 1
ATOM 1203 O O . LYS A 1 147 ? -7.791 -12.157 21.758 1.00 60.94 147 LYS A O 1
ATOM 1208 N N . ASP A 1 148 ? -7.453 -10.062 21.017 1.00 60.06 148 ASP A N 1
ATOM 1209 C CA . ASP A 1 148 ? -6.893 -9.529 22.268 1.00 60.06 148 ASP A CA 1
ATOM 1210 C C . ASP A 1 148 ? -7.944 -9.268 23.368 1.00 60.06 148 ASP A C 1
ATOM 1212 O O . ASP A 1 148 ? -7.603 -8.924 24.499 1.00 60.06 148 ASP A O 1
ATOM 1216 N N . LYS A 1 149 ? -9.241 -9.429 23.065 1.00 58.38 149 LYS A N 1
ATOM 1217 C CA . LYS A 1 149 ? -10.357 -9.225 24.012 1.00 58.38 149 LYS A CA 1
ATOM 1218 C C . LYS A 1 149 ? -10.880 -10.508 24.671 1.00 58.38 149 LYS A C 1
ATOM 1220 O O . LYS A 1 149 ? -11.957 -10.473 25.271 1.00 58.38 149 LYS A O 1
ATOM 1225 N N . LYS A 1 150 ? -10.165 -11.626 24.556 1.00 44.88 150 LYS A N 1
ATOM 1226 C CA . LYS A 1 150 ? -10.572 -12.925 25.105 1.00 44.88 150 LYS A CA 1
ATOM 1227 C C . LYS A 1 150 ? -9.533 -13.470 26.071 1.00 44.88 150 LYS A C 1
ATOM 1229 O O . LYS A 1 150 ? -9.970 -14.026 27.101 1.00 44.88 150 LYS A O 1
#

pLDDT: mean 74.09, std 19.79, range [39.03, 97.06]

Solvent-accessible surface area (backbone atoms only — not comparable to full-atom values): 10135 Å² total; per-residue (Å²): 136,86,88,76,87,81,85,83,79,86,81,82,83,80,85,85,85,87,89,84,87,93,76,90,82,83,88,80,90,80,80,93,75,85,81,75,70,79,77,78,74,84,76,78,86,70,92,74,75,55,69,65,60,53,51,50,53,52,51,52,52,50,55,53,49,53,50,52,52,51,50,58,65,72,46,85,79,49,73,70,47,51,50,51,52,56,48,53,28,55,78,69,60,31,31,101,77,69,41,60,70,88,68,80,57,90,90,64,61,93,44,58,37,83,91,79,73,44,74,53,59,67,66,55,51,38,41,73,74,39,63,68,52,48,56,57,44,54,53,50,55,56,52,54,68,55,62,79,76,114

Radius of gyration: 28.89 Å; Cα contacts (8 Å, |Δi|>4): 54; chains: 1; bounding box: 80×65×46 Å

Mean predicted aligned error: 16.92 Å

Secondary structure (DSSP, 8-state):
-PPP--PPPTTSSSSSS-SS--SS--------------------------HHHHHHHHHHHHHHHHHHHHHHHHSPPPHHHHHHHHHHHHHTT--TTSS-TT---TTS-TTEETTTTEEPPHHHHHHHH-HHHHHHHHHHHHHHHHHTT-

Foldseek 3Di:
DDDDDDDDDPPPPPPDPDDDDDDDDDDDDDDDDDPPDPDPDPPDDDPPPPVVVVVVVVVVVVVVVVVLLVVVLVDDADPVLVVQLVVVCVVVCHDLQRHHPPDDDDPPDPQQDPVVRDGHDSVSSNCVVPVVSVVVSVVVVVVVVVVVVD

Sequence (150 aa):
MPYQGGQLNPWIKGLVIFNLMIILGGCGFLSEKDFTLPKEKELSGDNIRNPFAERTQEFQRRQQEIKRVEDLLKNELTDEQKRAIDQWLKDNNLNPFGDPPDTVYAGGTPLFNEETGEHQDRYHFLLRKHPELVKIVLEIDQQSNSKDKK